Protein AF-A0A924YKS6-F1 (afdb_monomer_lite)

Structure (mmCIF, N/CA/C/O backbone):
data_AF-A0A924YKS6-F1
#
_entry.id   AF-A0A924YKS6-F1
#
loop_
_atom_site.group_PDB
_atom_site.id
_atom_site.type_symbol
_atom_site.label_atom_id
_atom_site.label_alt_id
_atom_site.label_comp_id
_atom_site.label_asym_id
_atom_site.label_entity_id
_atom_site.label_seq_id
_atom_site.pdbx_PDB_ins_code
_atom_site.Cartn_x
_atom_site.Cartn_y
_atom_site.Cartn_z
_atom_site.occupancy
_atom_site.B_iso_or_equiv
_atom_site.auth_seq_id
_atom_site.auth_comp_id
_atom_site.auth_asym_id
_atom_site.auth_atom_id
_atom_site.pdbx_PDB_model_num
ATOM 1 N N . MET A 1 1 ? 19.321 15.415 -8.298 1.00 45.84 1 MET A N 1
ATOM 2 C CA . MET A 1 1 ? 19.397 16.193 -7.038 1.00 45.84 1 MET A CA 1
ATOM 3 C C . MET A 1 1 ? 18.169 17.077 -6.775 1.00 45.84 1 MET A C 1
ATOM 5 O O . MET A 1 1 ? 17.857 17.264 -5.613 1.00 45.84 1 MET A O 1
ATOM 9 N N . LEU A 1 2 ? 17.420 17.551 -7.785 1.00 41.38 2 LEU A N 1
ATOM 10 C CA . LEU A 1 2 ? 16.187 18.348 -7.581 1.00 41.38 2 LEU A CA 1
ATOM 11 C C . LEU A 1 2 ? 14.931 17.533 -7.189 1.00 41.38 2 LEU A C 1
ATOM 13 O O . LEU A 1 2 ? 14.072 18.046 -6.486 1.00 41.38 2 LEU A O 1
ATOM 17 N N . LEU A 1 3 ? 14.844 16.252 -7.569 1.00 41.69 3 LEU A N 1
ATOM 18 C CA . LEU A 1 3 ? 13.705 15.383 -7.219 1.00 41.69 3 LEU A CA 1
ATOM 19 C C . LEU A 1 3 ? 13.700 14.908 -5.752 1.00 41.69 3 LEU A C 1
ATOM 21 O O . LEU A 1 3 ? 12.637 14.625 -5.215 1.00 41.69 3 LEU A O 1
ATOM 25 N N . GLY A 1 4 ? 14.858 14.858 -5.085 1.00 38.72 4 GLY A N 1
ATOM 26 C CA . GLY A 1 4 ? 14.951 14.384 -3.695 1.00 38.72 4 GLY A CA 1
ATOM 27 C C . GLY A 1 4 ? 14.381 15.369 -2.668 1.00 38.72 4 GLY A C 1
ATOM 28 O O . GLY A 1 4 ? 13.799 14.957 -1.671 1.00 38.72 4 GLY A O 1
ATOM 29 N N . TRP A 1 5 ? 14.487 16.672 -2.938 1.00 36.41 5 TRP A N 1
ATOM 30 C CA . TRP A 1 5 ? 14.002 17.717 -2.030 1.00 36.41 5 TRP A CA 1
ATOM 31 C C . TRP A 1 5 ? 12.479 17.871 -2.056 1.00 36.41 5 TRP A C 1
ATOM 33 O O . TRP A 1 5 ? 11.874 18.161 -1.027 1.00 36.41 5 TRP A O 1
ATOM 43 N N . LEU A 1 6 ? 11.848 17.632 -3.210 1.00 41.44 6 LEU A N 1
ATOM 44 C CA . LEU A 1 6 ? 10.395 17.747 -3.350 1.0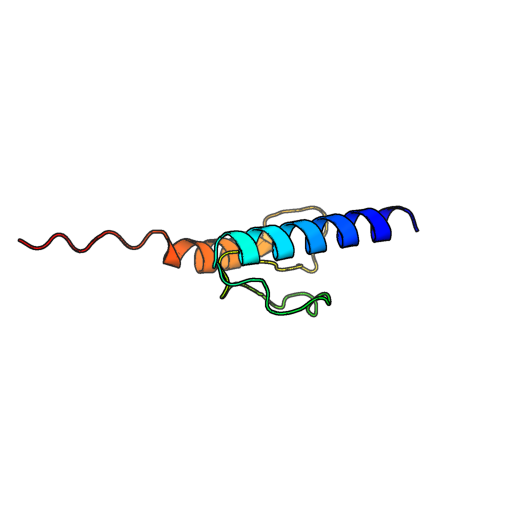0 41.44 6 LEU A CA 1
ATOM 45 C C . LEU A 1 6 ? 9.655 16.617 -2.616 1.00 41.44 6 LEU A C 1
ATOM 47 O O . LEU A 1 6 ? 8.626 16.848 -1.990 1.00 41.44 6 LEU A O 1
ATOM 51 N N . VAL A 1 7 ? 10.215 15.406 -2.660 1.00 55.59 7 VAL A N 1
ATOM 52 C CA . VAL A 1 7 ? 9.667 14.224 -1.983 1.00 55.59 7 VAL A CA 1
ATOM 53 C C . VAL A 1 7 ? 9.740 14.377 -0.463 1.00 55.59 7 VAL A C 1
ATOM 55 O O . VAL A 1 7 ? 8.749 14.143 0.219 1.00 55.59 7 VAL A O 1
ATOM 58 N N . LEU A 1 8 ? 10.876 14.844 0.068 1.00 50.41 8 LEU A N 1
ATOM 59 C CA . LEU A 1 8 ? 11.066 15.015 1.511 1.00 50.41 8 LEU A CA 1
ATOM 60 C C . LEU A 1 8 ? 10.088 16.040 2.111 1.00 50.41 8 LEU A C 1
ATOM 62 O O . LEU A 1 8 ? 9.525 15.812 3.180 1.00 50.41 8 LEU A O 1
ATOM 66 N N . ALA A 1 9 ? 9.852 17.154 1.412 1.00 54.31 9 ALA A N 1
ATOM 67 C CA . ALA A 1 9 ? 8.917 18.184 1.862 1.00 54.31 9 ALA A CA 1
ATOM 68 C C . ALA A 1 9 ? 7.466 17.676 1.910 1.00 54.31 9 ALA A C 1
ATOM 70 O O . ALA A 1 9 ? 6.732 17.998 2.844 1.00 54.31 9 ALA A O 1
ATOM 71 N N . TRP A 1 10 ? 7.060 16.863 0.931 1.00 47.22 10 TRP A N 1
ATOM 72 C CA . TRP A 1 10 ? 5.706 16.314 0.879 1.00 47.22 10 TRP A CA 1
ATOM 73 C C . TRP A 1 10 ? 5.461 15.286 1.988 1.00 47.22 10 TRP A C 1
ATOM 75 O O . TRP A 1 10 ? 4.450 15.373 2.681 1.00 47.22 10 TRP A O 1
ATOM 85 N N . THR A 1 11 ? 6.431 14.399 2.236 1.00 57.72 11 THR A N 1
ATOM 86 C CA . THR A 1 11 ? 6.385 13.441 3.348 1.00 57.72 11 THR A CA 1
ATOM 87 C C . THR A 1 11 ? 6.195 14.163 4.685 1.00 57.72 11 THR A C 1
ATOM 89 O O . THR A 1 11 ? 5.245 13.878 5.410 1.00 57.72 11 THR A O 1
ATOM 92 N N . LEU A 1 12 ? 7.023 15.169 4.991 1.00 59.31 12 LEU A N 1
ATOM 93 C CA . LEU A 1 12 ? 6.938 15.917 6.253 1.00 59.31 12 LEU A CA 1
ATOM 94 C C . LEU A 1 12 ? 5.602 16.659 6.434 1.00 59.31 12 LEU A C 1
ATOM 96 O O . LEU A 1 12 ? 5.084 16.720 7.551 1.00 59.31 12 LEU A O 1
ATOM 100 N N . ALA A 1 13 ? 5.032 17.199 5.353 1.00 60.16 13 ALA A N 1
ATOM 101 C CA . ALA A 1 13 ? 3.739 17.877 5.395 1.00 60.16 13 ALA A CA 1
ATOM 102 C C . ALA A 1 13 ? 2.589 16.910 5.728 1.00 60.16 13 ALA A C 1
ATOM 104 O O . ALA A 1 13 ? 1.733 17.241 6.549 1.00 60.16 13 ALA A O 1
ATOM 105 N N . SER A 1 14 ? 2.598 15.705 5.151 1.00 62.00 14 SER A N 1
ATOM 106 C CA . SER A 1 14 ? 1.608 14.663 5.447 1.00 62.00 14 SER A CA 1
ATOM 107 C C . SER A 1 14 ? 1.682 14.187 6.903 1.00 62.00 14 SER A C 1
ATOM 109 O O . SER A 1 14 ? 0.657 14.152 7.578 1.00 62.00 14 SER A O 1
ATOM 111 N N . PHE A 1 15 ? 2.884 13.942 7.437 1.00 60.84 15 PHE A N 1
ATOM 112 C CA . PHE A 1 15 ? 3.067 13.566 8.850 1.00 60.84 15 PHE A CA 1
ATOM 113 C C . PHE A 1 15 ? 2.584 14.646 9.828 1.00 60.84 15 PHE A C 1
ATOM 115 O O . PHE A 1 15 ? 1.998 14.339 10.869 1.00 60.84 15 PHE A O 1
ATOM 122 N N . ALA A 1 16 ? 2.840 15.921 9.522 1.00 62.47 16 ALA A N 1
ATOM 123 C CA . ALA A 1 16 ? 2.373 17.025 10.354 1.00 62.47 16 ALA A CA 1
ATOM 124 C C . ALA A 1 16 ? 0.839 17.128 10.348 1.00 62.47 16 ALA A C 1
ATOM 126 O O . ALA A 1 16 ? 0.240 17.343 11.401 1.00 62.47 16 ALA A O 1
ATOM 127 N N . ALA A 1 17 ? 0.203 16.933 9.190 1.00 63.56 17 ALA A N 1
ATOM 128 C CA . ALA A 1 17 ? -1.250 16.946 9.065 1.00 63.56 17 ALA A CA 1
ATOM 129 C C . ALA A 1 17 ? -1.916 15.788 9.833 1.00 63.56 17 ALA A C 1
ATOM 131 O O . ALA A 1 17 ? -2.865 16.033 10.576 1.00 63.56 17 ALA A O 1
ATOM 132 N N . ASP A 1 18 ? -1.393 14.562 9.738 1.00 63.94 18 ASP A N 1
ATOM 133 C CA . ASP A 1 18 ? -1.954 13.406 10.457 1.00 63.94 18 ASP A CA 1
ATOM 134 C C . ASP A 1 18 ? -1.876 13.573 11.975 1.00 63.94 18 ASP A C 1
ATOM 136 O O . ASP A 1 18 ? -2.860 13.335 12.678 1.00 63.94 18 ASP A O 1
ATOM 140 N N . LYS A 1 19 ? -0.746 14.080 12.488 1.00 63.66 19 LYS A N 1
ATOM 141 C CA . LYS A 1 19 ? -0.597 14.390 13.919 1.00 63.66 19 LYS A CA 1
ATOM 142 C C . LYS A 1 19 ? -1.588 15.444 14.396 1.00 63.66 19 LYS A C 1
ATOM 144 O O . LYS A 1 19 ? -2.107 15.326 15.503 1.00 63.66 19 LYS A O 1
ATOM 149 N N . LEU A 1 20 ? -1.863 16.460 13.578 1.00 70.56 20 LEU A N 1
ATOM 150 C CA . LEU A 1 20 ? -2.856 17.488 13.898 1.00 70.56 20 LEU A CA 1
ATOM 151 C C . LEU A 1 20 ? -4.288 16.936 13.894 1.00 70.56 20 LEU A C 1
ATOM 153 O O . LEU A 1 20 ? -5.128 17.429 14.642 1.00 70.56 20 LEU A O 1
ATOM 157 N N . LEU A 1 21 ? -4.561 15.914 13.082 1.00 72.44 21 LEU A N 1
ATOM 158 C CA . LEU A 1 21 ? -5.879 15.287 12.952 1.00 72.44 21 LEU A CA 1
ATOM 159 C C . LEU A 1 21 ? -6.062 14.042 13.837 1.00 72.44 21 LEU A C 1
ATOM 161 O O . LEU A 1 21 ? -7.130 13.432 13.803 1.00 72.44 21 LEU A O 1
ATOM 165 N N . GLY A 1 22 ? -5.048 13.659 14.624 1.00 67.00 22 GLY A N 1
ATOM 166 C CA . GLY A 1 22 ? -5.065 12.453 15.457 1.00 67.00 22 GLY A CA 1
ATOM 167 C C . GLY A 1 22 ? -5.140 11.150 14.655 1.00 67.00 22 GLY A C 1
ATOM 168 O O . GLY A 1 22 ? -5.606 10.139 15.178 1.00 67.00 22 GLY A O 1
ATOM 169 N N . GLN A 1 23 ? -4.731 11.181 13.385 1.00 70.12 23 GLN A N 1
ATOM 170 C CA . GLN A 1 23 ? -4.768 10.030 12.491 1.00 70.12 23 GLN A CA 1
ATOM 171 C C . GLN A 1 23 ? -3.440 9.261 12.501 1.00 70.12 23 GLN A C 1
ATOM 173 O O . GLN A 1 23 ? -2.394 9.794 12.874 1.00 70.12 23 GLN A O 1
ATOM 178 N N . SER A 1 24 ? -3.494 7.982 12.124 1.00 68.69 24 SER A N 1
ATOM 179 C CA . SER A 1 24 ? -2.313 7.120 12.060 1.00 68.69 24 SER A CA 1
ATOM 180 C C . SER A 1 24 ? -1.482 7.440 10.823 1.00 68.69 24 SER A C 1
ATOM 182 O O . SER A 1 24 ? -1.928 7.200 9.699 1.00 68.69 24 SER A O 1
ATOM 184 N N . ASP A 1 25 ? -0.273 7.938 11.066 1.00 73.06 25 ASP A N 1
ATOM 185 C CA . ASP A 1 25 ? 0.726 8.202 10.038 1.00 73.06 25 ASP A CA 1
ATOM 186 C C . ASP A 1 25 ? 1.309 6.904 9.427 1.00 73.06 25 ASP A C 1
ATOM 188 O O . ASP A 1 25 ? 0.936 5.787 9.798 1.00 73.06 25 ASP A O 1
ATOM 192 N N . LEU A 1 26 ? 2.222 7.034 8.457 1.00 78.69 26 LEU A N 1
ATOM 193 C CA . LEU A 1 26 ? 2.854 5.892 7.775 1.00 78.69 26 LEU A CA 1
ATOM 194 C C . LEU A 1 26 ? 3.818 5.079 8.667 1.00 78.69 26 LEU A C 1
ATOM 196 O O . LEU A 1 26 ? 4.315 4.043 8.229 1.00 78.69 26 LEU A O 1
ATOM 200 N N . GLY A 1 27 ? 4.135 5.541 9.880 1.00 77.44 27 GLY A N 1
ATOM 201 C CA . GLY A 1 27 ? 5.007 4.852 10.834 1.00 77.44 27 GLY A CA 1
ATOM 202 C C . GLY A 1 27 ? 6.501 4.837 10.483 1.00 77.44 27 GLY A C 1
ATOM 203 O O . GLY A 1 27 ? 7.289 4.246 11.221 1.00 77.44 27 GLY A O 1
ATOM 204 N N . THR A 1 28 ? 6.921 5.467 9.380 1.00 78.81 28 THR A N 1
ATOM 205 C CA . THR A 1 28 ? 8.324 5.495 8.927 1.00 78.81 28 THR A CA 1
ATOM 206 C C . THR A 1 28 ? 8.672 6.763 8.148 1.00 78.81 28 THR A C 1
ATOM 208 O O . THR A 1 28 ? 7.887 7.237 7.334 1.00 78.81 28 THR A O 1
ATOM 211 N N . ASN A 1 29 ? 9.888 7.281 8.344 1.00 82.38 29 ASN A N 1
ATOM 212 C CA . ASN A 1 29 ? 10.431 8.404 7.566 1.00 82.38 29 ASN A CA 1
ATOM 213 C C . ASN A 1 29 ? 11.266 7.955 6.357 1.00 82.38 29 ASN A C 1
ATOM 215 O O . ASN A 1 29 ? 11.726 8.790 5.582 1.00 82.38 29 ASN A O 1
ATOM 219 N N . GLU A 1 30 ? 11.468 6.649 6.206 1.00 82.75 30 GLU A N 1
ATOM 220 C CA . GLU A 1 30 ? 12.246 6.053 5.127 1.00 82.75 30 GLU A CA 1
ATOM 221 C C . GLU A 1 30 ? 11.329 5.366 4.122 1.00 82.75 30 GLU A C 1
ATOM 223 O O . GLU A 1 30 ? 10.278 4.817 4.478 1.00 82.75 30 GLU A O 1
ATOM 228 N N . PHE A 1 31 ? 11.753 5.351 2.858 1.00 80.31 31 PHE A N 1
ATOM 229 C CA . PHE A 1 31 ? 11.067 4.570 1.840 1.00 80.31 31 PHE A CA 1
ATOM 230 C C . PHE A 1 31 ? 11.093 3.088 2.200 1.00 80.31 31 PHE A C 1
ATOM 232 O O . PHE A 1 31 ? 12.144 2.510 2.477 1.00 80.31 31 PHE A O 1
ATOM 239 N N . SER A 1 32 ? 9.920 2.460 2.146 1.00 86.56 32 SER A N 1
ATOM 240 C CA . SER A 1 32 ? 9.839 1.007 2.232 1.00 86.56 32 SER A CA 1
ATOM 241 C C . SER A 1 32 ? 10.487 0.361 1.007 1.00 86.56 32 SER A C 1
ATOM 243 O O . SER A 1 32 ? 10.478 0.958 -0.075 1.00 86.56 32 SER A O 1
ATOM 245 N N . PRO A 1 33 ? 11.011 -0.869 1.139 1.00 93.19 33 PRO A N 1
ATOM 246 C CA . PRO A 1 33 ? 11.438 -1.643 -0.014 1.00 93.19 33 PRO A CA 1
ATOM 247 C C . PRO A 1 33 ? 10.330 -1.712 -1.069 1.00 93.19 33 PRO A C 1
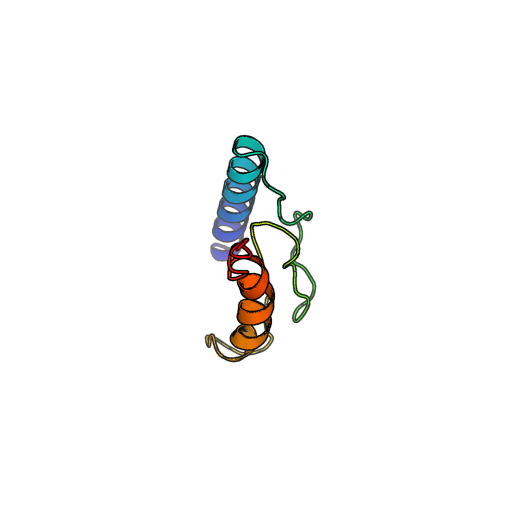ATOM 249 O O . PRO A 1 33 ? 9.141 -1.788 -0.748 1.00 93.19 33 PRO A O 1
ATOM 252 N N . GLN A 1 34 ? 10.719 -1.711 -2.339 1.00 92.44 34 GLN A N 1
ATOM 253 C CA . GLN A 1 34 ? 9.776 -1.816 -3.448 1.00 92.44 34 GLN A CA 1
ATOM 254 C C . GLN A 1 34 ? 8.866 -3.047 -3.294 1.00 92.44 34 GLN A C 1
ATOM 256 O O . GLN A 1 34 ? 9.281 -4.075 -2.765 1.00 92.44 34 GLN A O 1
ATOM 261 N N . GLU A 1 35 ? 7.626 -2.930 -3.764 1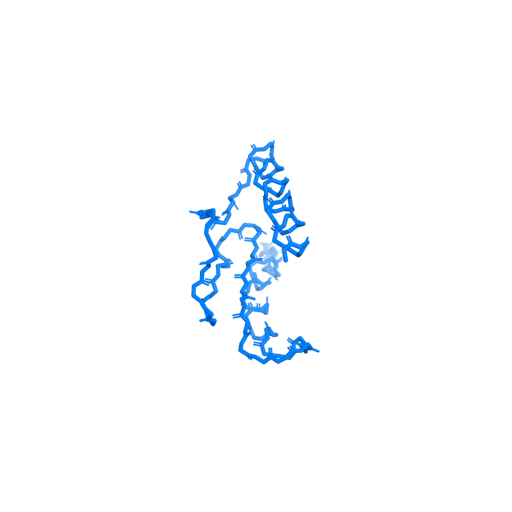.00 94.00 35 GLU A N 1
ATOM 262 C CA . GLU A 1 35 ? 6.549 -3.920 -3.625 1.00 94.00 35 GLU A CA 1
ATOM 263 C C . GLU A 1 35 ? 6.056 -4.147 -2.183 1.00 94.00 35 GLU A C 1
ATOM 265 O O . GLU A 1 35 ? 5.137 -4.941 -1.986 1.00 94.00 35 GLU A O 1
ATOM 270 N N . THR A 1 36 ? 6.574 -3.410 -1.193 1.00 94.50 36 THR A N 1
ATOM 271 C CA . THR A 1 36 ? 6.101 -3.460 0.200 1.00 94.50 36 THR A CA 1
ATOM 272 C C . THR A 1 36 ? 4.990 -2.430 0.429 1.00 94.50 36 THR A C 1
ATOM 274 O O . THR A 1 36 ? 5.240 -1.229 0.288 1.00 94.50 36 THR A O 1
ATOM 277 N N . PRO A 1 37 ? 3.758 -2.853 0.759 1.00 93.19 37 PRO A N 1
ATOM 278 C CA . PRO A 1 37 ? 2.671 -1.930 1.059 1.00 93.19 37 PRO A CA 1
ATOM 279 C C . PRO A 1 37 ? 2.760 -1.387 2.493 1.00 93.19 37 PRO A C 1
ATOM 281 O O . PRO A 1 37 ? 2.839 -2.157 3.445 1.00 93.19 37 PRO A O 1
ATOM 284 N N . LEU A 1 38 ? 2.639 -0.068 2.645 1.00 93.06 38 LEU A N 1
ATOM 285 C CA . LEU A 1 38 ? 2.274 0.596 3.896 1.00 93.06 38 LEU A CA 1
ATOM 286 C C . LEU A 1 38 ? 0.820 1.049 3.772 1.00 93.06 38 LEU A C 1
ATOM 288 O O . LEU A 1 38 ? 0.556 2.109 3.212 1.00 93.06 38 LEU A O 1
ATOM 292 N N . ILE A 1 39 ? -0.130 0.224 4.210 1.00 92.50 39 ILE A N 1
ATOM 293 C CA . ILE A 1 39 ? -1.570 0.476 4.004 1.00 92.50 39 ILE A CA 1
ATOM 294 C C . ILE A 1 39 ? -2.395 0.423 5.291 1.00 92.50 39 ILE A C 1
ATOM 296 O O . ILE A 1 39 ? -3.615 0.526 5.226 1.00 92.50 39 ILE A O 1
ATOM 300 N N . ASP A 1 40 ? -1.753 0.271 6.449 1.00 88.56 40 ASP A N 1
ATOM 301 C CA . ASP A 1 40 ? -2.451 0.134 7.731 1.00 88.56 40 ASP A CA 1
ATOM 302 C C . ASP A 1 40 ? -2.894 1.484 8.315 1.00 88.56 40 ASP A C 1
ATOM 304 O O . ASP A 1 40 ? -3.910 1.547 9.009 1.00 88.56 40 ASP A O 1
ATOM 308 N N . GLY A 1 41 ? -2.196 2.572 7.983 1.00 85.19 41 GLY A N 1
ATOM 309 C CA . GLY A 1 41 ? -2.549 3.935 8.384 1.00 85.19 41 GLY A CA 1
ATOM 310 C C . GLY A 1 41 ? -3.739 4.509 7.613 1.00 85.19 41 GLY A C 1
ATOM 311 O O . GLY A 1 41 ? -4.342 3.846 6.765 1.00 85.19 41 GLY A O 1
ATOM 312 N N . THR A 1 42 ? -4.089 5.760 7.900 1.00 85.50 42 THR A N 1
ATOM 313 C CA . THR A 1 42 ? -5.085 6.510 7.111 1.00 85.50 42 THR A CA 1
ATOM 314 C C . THR A 1 42 ? -4.481 7.071 5.827 1.00 85.50 42 THR A C 1
ATOM 316 O O . THR A 1 42 ? -5.179 7.226 4.825 1.00 85.50 42 THR A O 1
ATOM 319 N N . ILE A 1 43 ? -3.169 7.301 5.841 1.00 86.00 43 ILE A N 1
ATOM 320 C CA . ILE A 1 43 ? -2.341 7.511 4.660 1.00 86.00 43 ILE A CA 1
ATOM 321 C C . ILE A 1 43 ? -1.687 6.182 4.280 1.00 86.00 43 ILE A C 1
ATOM 323 O O . ILE A 1 43 ? -1.223 5.430 5.137 1.00 86.00 43 ILE A O 1
ATOM 327 N N . ALA A 1 44 ? -1.644 5.902 2.978 1.00 89.19 44 ALA A N 1
ATOM 328 C CA . ALA A 1 44 ? -1.053 4.695 2.423 1.00 89.19 44 ALA A CA 1
ATOM 329 C C . ALA A 1 44 ? 0.019 5.009 1.375 1.00 89.19 44 ALA A C 1
ATOM 331 O O . ALA A 1 44 ? 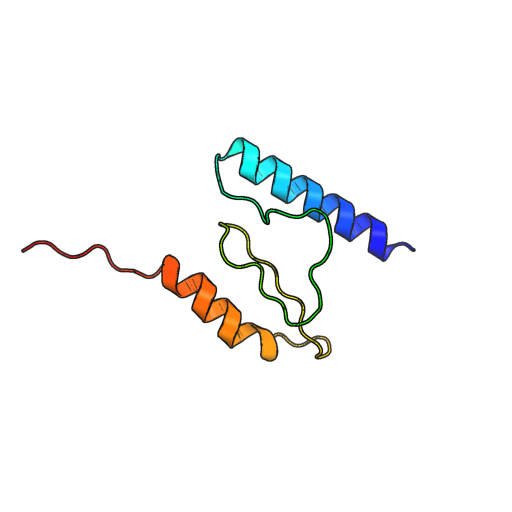-0.112 5.954 0.596 1.00 89.19 44 ALA A O 1
ATOM 332 N N . CYS A 1 45 ? 1.062 4.183 1.323 1.00 91.00 45 CYS A N 1
ATOM 333 C CA . CYS A 1 45 ? 2.134 4.284 0.342 1.00 91.00 45 CYS A CA 1
ATOM 334 C C . CYS A 1 45 ? 2.580 2.897 -0.132 1.00 91.00 45 CYS A C 1
ATOM 336 O O . CYS A 1 45 ? 2.753 1.971 0.659 1.00 91.00 45 CYS A O 1
ATOM 338 N N . ARG A 1 46 ? 2.791 2.755 -1.442 1.00 93.25 46 ARG A N 1
ATOM 339 C CA . ARG A 1 46 ? 3.410 1.577 -2.053 1.00 93.25 46 ARG A CA 1
ATOM 340 C C . ARG A 1 46 ? 4.090 1.962 -3.359 1.00 93.25 46 ARG A C 1
ATOM 342 O O . ARG A 1 46 ? 3.453 2.508 -4.261 1.00 93.25 46 ARG A O 1
ATOM 349 N N . GLN A 1 47 ? 5.361 1.602 -3.487 1.00 93.12 47 GLN A N 1
ATOM 350 C CA . GLN A 1 47 ? 6.097 1.702 -4.742 1.00 93.12 47 GLN A CA 1
ATOM 351 C C . GLN A 1 47 ? 6.065 0.355 -5.470 1.00 93.12 47 GLN A C 1
ATOM 353 O O . GLN A 1 47 ? 6.450 -0.657 -4.890 1.00 93.12 47 GLN A O 1
ATOM 358 N N . HIS A 1 48 ? 5.655 0.337 -6.739 1.00 93.69 48 HIS A N 1
ATOM 359 C CA . HIS A 1 48 ? 5.804 -0.839 -7.602 1.00 93.69 48 HIS A CA 1
ATOM 360 C C . HIS A 1 48 ? 7.026 -0.721 -8.521 1.00 93.69 48 HIS A C 1
ATOM 362 O O . HIS A 1 48 ? 7.539 0.363 -8.783 1.00 93.69 48 HIS A O 1
ATOM 368 N N . SER A 1 49 ? 7.433 -1.857 -9.069 1.00 94.25 49 SER A N 1
ATOM 369 C CA . SER A 1 49 ? 8.563 -2.084 -9.976 1.00 94.25 49 SER A CA 1
ATOM 370 C C . SER A 1 49 ? 8.353 -1.595 -11.401 1.00 94.25 49 SER A C 1
ATOM 372 O O . SER A 1 49 ? 9.318 -1.396 -12.136 1.00 94.25 49 SER A O 1
ATOM 374 N N . SER A 1 50 ? 7.100 -1.446 -11.825 1.00 91.38 50 SER A N 1
ATOM 375 C CA . SER A 1 50 ? 6.787 -1.011 -13.187 1.00 91.38 50 SER A CA 1
ATOM 376 C C . SER A 1 50 ? 7.070 0.481 -13.389 1.00 91.38 50 SER A C 1
ATOM 378 O 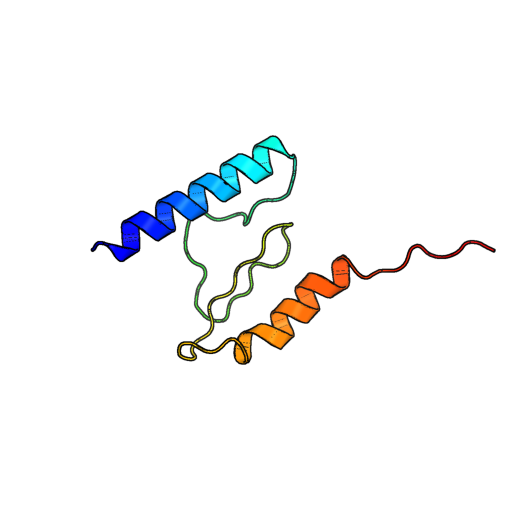O . SER A 1 50 ? 7.228 1.224 -12.423 1.00 91.38 50 SER A O 1
ATOM 380 N N . GLY A 1 51 ? 7.112 0.919 -14.653 1.00 91.75 51 GLY A N 1
ATOM 381 C CA . GLY A 1 51 ? 7.307 2.324 -15.030 1.00 91.75 51 GLY A CA 1
ATOM 382 C C . GLY A 1 51 ? 6.126 3.235 -14.663 1.00 91.75 51 GLY A C 1
ATOM 383 O O . GLY A 1 51 ? 5.397 2.986 -13.713 1.00 91.75 51 GLY A O 1
ATOM 384 N N . HIS A 1 52 ? 5.902 4.303 -15.430 1.00 92.44 52 HIS A N 1
ATOM 385 C CA . HIS A 1 52 ? 4.846 5.283 -15.145 1.00 92.44 52 HIS A CA 1
ATOM 386 C C . HIS A 1 52 ? 3.440 4.765 -15.515 1.00 92.44 52 HIS A C 1
ATOM 388 O O . HIS A 1 52 ? 2.831 5.193 -16.492 1.00 92.44 52 HIS A O 1
ATOM 394 N N . THR A 1 53 ? 2.943 3.794 -14.753 1.00 90.00 53 THR A N 1
ATOM 395 C CA . THR A 1 53 ? 1.622 3.175 -14.904 1.00 90.00 53 THR A CA 1
ATOM 396 C C . THR A 1 53 ? 1.006 2.938 -13.534 1.00 90.00 53 THR A C 1
ATOM 398 O O . THR A 1 53 ? 1.720 2.622 -12.598 1.00 90.00 53 THR A O 1
ATOM 401 N N . ALA A 1 54 ? -0.314 3.057 -13.402 1.00 90.56 54 ALA A N 1
ATOM 402 C CA . ALA A 1 54 ? -1.005 2.797 -12.136 1.00 90.56 54 ALA A CA 1
ATOM 403 C C . ALA A 1 54 ? -1.387 1.316 -11.932 1.00 90.56 54 ALA A C 1
ATOM 405 O O . ALA A 1 54 ? -1.708 0.909 -10.816 1.00 90.56 54 ALA A O 1
ATOM 406 N N . GLY A 1 55 ? -1.366 0.504 -12.998 1.00 95.44 55 GLY A N 1
ATOM 407 C CA . GLY A 1 55 ? -1.928 -0.854 -13.016 1.00 95.44 55 GLY A CA 1
ATOM 408 C C . GLY A 1 55 ? -1.494 -1.761 -11.852 1.00 95.44 55 GLY A C 1
ATOM 409 O O . GLY A 1 55 ? -2.362 -2.297 -11.163 1.00 95.44 55 GLY A O 1
ATOM 410 N N . PRO A 1 56 ? -0.187 -1.904 -11.565 1.00 96.19 56 PRO A N 1
ATOM 411 C CA . PRO A 1 56 ? 0.303 -2.791 -10.505 1.00 96.19 56 PRO A CA 1
ATOM 412 C C . PRO A 1 56 ? -0.097 -2.388 -9.080 1.00 96.19 56 PRO A C 1
ATOM 414 O O . PRO A 1 56 ? 0.037 -3.197 -8.165 1.00 96.19 56 PRO A O 1
ATOM 417 N N . ASN A 1 57 ? -0.552 -1.149 -8.866 1.00 95.88 57 ASN A N 1
ATOM 418 C CA . ASN A 1 57 ? -1.000 -0.674 -7.556 1.00 95.88 57 ASN A CA 1
ATOM 419 C C . ASN A 1 57 ? -2.503 -0.881 -7.318 1.00 95.88 57 ASN A C 1
ATOM 421 O O . ASN A 1 57 ? -2.931 -0.799 -6.167 1.00 95.88 57 ASN A O 1
ATOM 425 N N . TRP A 1 58 ? -3.305 -1.186 -8.347 1.00 96.50 58 TRP A N 1
ATOM 426 C CA . TRP A 1 58 ? -4.757 -1.349 -8.189 1.00 96.50 58 TRP A CA 1
ATOM 427 C C . TRP A 1 58 ? -5.163 -2.397 -7.143 1.00 96.50 58 TRP A C 1
ATOM 429 O O . TRP A 1 58 ? -6.002 -2.071 -6.303 1.00 96.50 58 TRP A O 1
ATOM 439 N N . PRO A 1 59 ? -4.578 -3.610 -7.114 1.00 96.62 59 PRO A N 1
ATOM 440 C CA . PRO A 1 59 ? -4.938 -4.604 -6.103 1.00 96.62 59 PRO A CA 1
ATOM 441 C C . PRO A 1 59 ? -4.692 -4.113 -4.668 1.00 96.62 59 PRO A C 1
ATOM 443 O O . PRO A 1 59 ? -5.553 -4.264 -3.805 1.00 96.62 59 PRO A O 1
ATOM 446 N N . THR A 1 60 ? -3.553 -3.458 -4.421 1.00 95.56 60 THR A N 1
ATOM 447 C CA . THR A 1 60 ? -3.233 -2.872 -3.110 1.00 95.56 60 THR A CA 1
ATOM 448 C C . THR A 1 60 ? -4.174 -1.725 -2.756 1.00 95.56 60 THR A C 1
ATOM 450 O O . THR A 1 60 ? -4.611 -1.623 -1.613 1.00 95.56 60 THR A O 1
ATOM 453 N N . PHE A 1 61 ? -4.510 -0.868 -3.722 1.00 94.69 61 PHE A N 1
ATOM 454 C CA . PHE A 1 61 ? -5.461 0.214 -3.491 1.00 94.69 61 PHE A CA 1
ATOM 455 C C . PHE A 1 61 ? -6.829 -0.328 -3.067 1.00 94.69 61 PHE A C 1
ATOM 457 O O . PHE A 1 61 ? -7.402 0.169 -2.104 1.00 94.69 61 PHE A O 1
ATOM 464 N N . LEU A 1 62 ? -7.335 -1.364 -3.742 1.00 95.44 62 LEU A N 1
ATOM 465 C CA . LEU A 1 62 ? -8.613 -1.980 -3.384 1.00 95.44 62 LEU A CA 1
ATOM 466 C C . LEU A 1 62 ? -8.574 -2.565 -1.967 1.00 95.44 62 LEU A C 1
ATOM 468 O O . LEU A 1 62 ? -9.513 -2.360 -1.206 1.00 95.44 62 LEU A O 1
ATOM 472 N N . GLN A 1 63 ? -7.468 -3.208 -1.581 1.00 94.62 63 GLN A N 1
ATOM 473 C CA . GLN A 1 63 ? -7.274 -3.708 -0.217 1.00 94.62 63 GLN A CA 1
ATOM 474 C C . GLN A 1 63 ? -7.284 -2.581 0.830 1.00 94.62 63 GLN A C 1
ATOM 476 O O . GLN A 1 63 ? -7.911 -2.713 1.879 1.00 94.62 63 GLN A O 1
ATOM 481 N N . PHE A 1 64 ? -6.611 -1.463 0.551 1.00 92.94 64 PHE A N 1
ATOM 482 C CA . PHE A 1 64 ? -6.639 -0.282 1.416 1.00 92.94 64 PHE A CA 1
ATOM 483 C C . PHE A 1 64 ? -8.055 0.303 1.528 1.00 92.94 64 PHE A C 1
ATOM 485 O O . PHE A 1 64 ? -8.508 0.631 2.630 1.00 92.94 64 PHE A O 1
ATOM 492 N N . ALA A 1 65 ? -8.745 0.416 0.391 1.00 92.50 65 ALA A N 1
ATOM 493 C CA . ALA A 1 65 ? -10.037 1.072 0.261 1.00 92.50 65 ALA A CA 1
ATOM 494 C C . ALA A 1 65 ? -11.192 0.264 0.873 1.00 92.50 65 ALA A C 1
ATOM 496 O O . ALA A 1 65 ? -12.130 0.863 1.396 1.00 92.50 65 ALA A O 1
ATOM 497 N N . ASP A 1 66 ? -11.103 -1.070 0.883 1.00 92.12 66 ASP A N 1
ATOM 498 C CA . ASP A 1 66 ? -12.092 -1.975 1.492 1.00 92.12 66 ASP A CA 1
ATOM 499 C C . ASP A 1 66 ? -12.447 -1.581 2.938 1.00 92.12 66 ASP A C 1
ATOM 501 O O . ASP A 1 66 ? -13.596 -1.661 3.370 1.00 92.12 66 ASP A O 1
ATOM 505 N N . ARG A 1 67 ? -11.480 -1.032 3.681 1.00 87.75 67 ARG A N 1
ATOM 506 C CA . ARG A 1 67 ? -11.671 -0.569 5.064 1.00 87.75 67 ARG A CA 1
ATOM 507 C C . ARG A 1 67 ? -12.654 0.599 5.192 1.00 87.75 67 ARG A C 1
ATOM 509 O O . ARG A 1 67 ? -13.265 0.746 6.246 1.00 87.75 67 ARG A O 1
ATOM 516 N N . TYR A 1 68 ? -12.815 1.397 4.138 1.00 85.12 68 TYR A N 1
ATOM 517 C CA . TYR A 1 68 ? -13.681 2.580 4.105 1.00 85.12 68 TYR A CA 1
ATOM 518 C C . TYR A 1 68 ? -15.049 2.310 3.473 1.00 85.12 68 TYR A C 1
ATOM 520 O O . TYR A 1 68 ? -15.965 3.108 3.649 1.00 85.12 68 TYR A O 1
ATOM 528 N N . PHE A 1 69 ? -15.202 1.192 2.761 1.00 83.50 69 PHE A N 1
ATOM 529 C CA . PHE A 1 69 ? -16.449 0.820 2.087 1.00 83.50 69 PHE A CA 1
ATOM 530 C C . PHE A 1 69 ? -17.319 -0.156 2.888 1.00 83.50 69 PHE A C 1
ATOM 532 O O . PHE A 1 69 ? -18.340 -0.621 2.385 1.00 83.50 69 PHE A O 1
ATOM 539 N N . LYS A 1 70 ? -16.967 -0.447 4.148 1.00 74.19 70 LYS A N 1
ATOM 540 C CA . LYS A 1 70 ? -17.827 -1.230 5.044 1.00 74.19 70 LYS A CA 1
ATOM 541 C C . LYS A 1 70 ? -19.108 -0.443 5.324 1.00 74.19 70 LYS A C 1
ATOM 543 O O . LYS A 1 70 ? -19.075 0.562 6.032 1.00 74.19 70 LYS A O 1
ATOM 548 N N . GLU A 1 71 ? -20.226 -0.893 4.754 1.00 64.50 71 GLU A N 1
ATOM 549 C CA . GLU A 1 71 ? -21.541 -0.315 5.032 1.00 64.50 71 GLU A CA 1
ATOM 550 C C . GLU A 1 71 ? -21.814 -0.316 6.546 1.00 64.50 71 GLU A C 1
ATOM 552 O O . GLU A 1 71 ? -21.463 -1.282 7.239 1.00 64.50 71 GLU A O 1
ATOM 557 N N . PRO A 1 72 ? -22.465 0.726 7.095 1.00 61.72 72 PRO A N 1
ATOM 558 C CA . PRO A 1 72 ? -23.027 0.615 8.428 1.00 61.72 72 PRO A CA 1
ATOM 559 C C . PRO A 1 72 ? -24.026 -0.544 8.417 1.00 61.72 72 PRO A C 1
ATOM 561 O O . PRO A 1 72 ? -24.970 -0.543 7.627 1.00 61.72 72 PRO A O 1
ATOM 564 N N . VAL A 1 73 ? -23.822 -1.534 9.292 1.00 63.16 73 VAL A N 1
ATOM 565 C CA . VAL A 1 73 ? -24.786 -2.622 9.492 1.00 63.16 73 VAL A CA 1
ATOM 566 C C . VAL A 1 73 ? -26.138 -1.984 9.799 1.00 63.16 73 VAL A C 1
ATOM 568 O O . VAL A 1 73 ? -26.317 -1.385 10.864 1.00 63.16 73 VAL A O 1
ATOM 571 N N . ARG A 1 74 ? -27.086 -2.084 8.861 1.00 63.66 74 ARG A N 1
ATOM 572 C CA . ARG A 1 74 ? -28.471 -1.678 9.097 1.00 63.66 74 ARG A CA 1
ATOM 573 C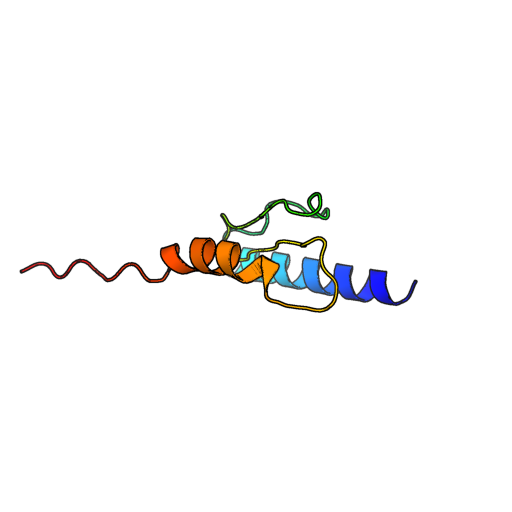 C . ARG A 1 74 ? -29.006 -2.590 10.197 1.00 63.66 74 ARG A C 1
ATOM 575 O O . ARG A 1 74 ? -29.160 -3.786 9.982 1.00 63.66 74 ARG A O 1
ATOM 582 N N . LYS A 1 75 ? -29.223 -2.037 11.389 1.00 56.41 75 LYS A N 1
ATOM 583 C CA . LYS A 1 75 ? -29.964 -2.733 12.440 1.00 56.41 75 LYS A CA 1
ATOM 584 C C . LYS A 1 75 ? -31.447 -2.611 12.094 1.00 56.41 75 LYS A C 1
ATOM 586 O O . LYS A 1 75 ? -31.933 -1.488 11.965 1.00 56.41 75 LYS A O 1
ATOM 591 N N . GLU A 1 76 ? -32.087 -3.749 11.851 1.00 65.25 76 GLU A N 1
ATOM 592 C CA . GLU A 1 76 ? -33.548 -3.888 11.769 1.00 65.25 76 GLU A CA 1
ATOM 593 C C . GLU A 1 76 ? -34.179 -3.769 13.161 1.00 65.25 76 GLU A C 1
ATOM 595 O O . GLU A 1 76 ? -33.537 -4.227 14.139 1.00 65.25 76 GLU A O 1
#

Secondary structure (DSSP, 8-state):
-HHHHHHHHHHHHHHHHHHHHT----S-SSPPPTT--B-SSSS-B---SSSS-SGGGHHHHHHHHHTT--------

Foldseek 3Di:
DVVVVVVLVVLVVQVVVCVVVVWDHLPDSDDDPAPDWSQPTPDIDHHHPDDPDCVVCVVVVCVSCVVVPPDDPPDD

Sequence (76 aa):
MLLGWLVLAWTLASFAADKLLGQSDLGTNEFSPQETPLIDGTIACRQHSSGHTAGPNWPTFLQFADRYFKEPVRKE

Radius of gyration: 15.26 Å; chains: 1; bounding box: 53×23×31 Å

pLDDT: mean 76.95, std 17.46, range [36.41, 96.62]